Protein AF-A0A955FQ54-F1 (afdb_monomer)

Solvent-accessible surface area (backbone atoms only — not comparable to full-atom values): 4253 Å² total; per-residue (Å²): 108,74,69,56,58,48,62,73,40,44,66,61,54,53,72,72,44,54,67,72,58,48,51,53,50,48,53,61,56,49,74,44,46,44,77,51,97,91,39,81,44,73,64,67,54,85,68,59,36,59,56,52,53,52,52,50,51,54,54,55,56,65,72,55,77,74,83,86,130

Mean predicted aligned error: 12.44 Å

Structure (mmCIF, N/CA/C/O backbone):
data_AF-A0A955FQ54-F1
#
_entry.id   AF-A0A955FQ54-F1
#
loop_
_atom_site.group_PDB
_atom_site.id
_atom_site.type_symbol
_atom_site.label_atom_id
_atom_site.label_alt_id
_atom_site.label_comp_id
_atom_site.label_asym_id
_atom_site.label_entity_id
_atom_site.label_seq_id
_atom_site.pdbx_PDB_ins_code
_atom_site.Cartn_x
_atom_site.Cartn_y
_atom_site.Cartn_z
_atom_site.occupancy
_atom_site.B_iso_or_equiv
_atom_site.auth_seq_id
_atom_site.auth_comp_id
_atom_site.auth_asym_id
_atom_site.auth_atom_id
_atom_site.pdbx_PDB_model_num
ATOM 1 N N . SER A 1 1 ? 13.711 -7.764 -14.717 1.00 77.75 1 SER A N 1
ATOM 2 C CA . SER A 1 1 ? 12.907 -6.646 -15.260 1.00 77.75 1 SER A CA 1
ATOM 3 C C . SER A 1 1 ? 12.945 -5.492 -14.266 1.00 77.75 1 SER A C 1
ATOM 5 O O . SER A 1 1 ? 12.942 -5.753 -13.071 1.00 77.75 1 SER A O 1
ATOM 7 N N . TYR A 1 2 ? 13.000 -4.239 -14.733 1.00 78.44 2 TYR A N 1
ATOM 8 C CA . TYR A 1 2 ? 13.169 -3.041 -13.883 1.00 78.44 2 TYR A CA 1
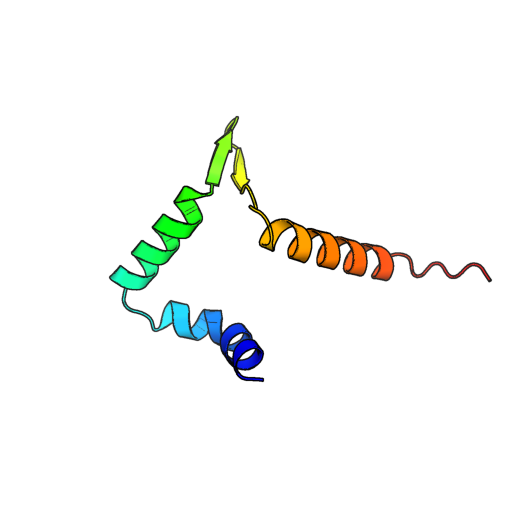ATOM 9 C C . TYR A 1 2 ? 12.149 -2.949 -12.733 1.00 78.44 2 TYR A C 1
ATOM 11 O O . TYR A 1 2 ? 12.508 -2.655 -11.600 1.00 78.44 2 TYR A O 1
ATOM 19 N N . LEU A 1 3 ? 10.887 -3.299 -13.001 1.00 78.25 3 LEU A N 1
ATOM 20 C CA . LEU A 1 3 ? 9.823 -3.292 -11.994 1.00 78.25 3 LEU A CA 1
ATOM 21 C C . LEU A 1 3 ? 10.055 -4.299 -10.853 1.00 78.25 3 LEU A C 1
ATOM 23 O O . LEU A 1 3 ? 9.744 -4.001 -9.706 1.00 78.25 3 LEU A O 1
ATOM 27 N N . LEU A 1 4 ? 10.605 -5.480 -11.157 1.00 77.81 4 LEU A N 1
ATOM 28 C CA . LEU A 1 4 ? 10.907 -6.499 -10.147 1.00 77.81 4 LEU A CA 1
ATOM 29 C C . LEU A 1 4 ? 12.061 -6.050 -9.245 1.00 77.81 4 LEU A C 1
ATOM 31 O O . LEU A 1 4 ? 11.979 -6.204 -8.034 1.00 77.81 4 LEU A O 1
ATOM 35 N N . ASP A 1 5 ? 13.092 -5.449 -9.834 1.00 83.31 5 ASP A N 1
ATOM 36 C CA . ASP A 1 5 ? 14.243 -4.893 -9.115 1.00 83.31 5 ASP A CA 1
ATOM 37 C C . ASP A 1 5 ? 13.847 -3.691 -8.232 1.00 83.31 5 ASP A C 1
ATOM 39 O O . ASP A 1 5 ? 14.342 -3.517 -7.118 1.00 83.31 5 ASP A O 1
ATOM 43 N N . LEU A 1 6 ? 12.888 -2.879 -8.689 1.00 82.75 6 LEU A N 1
ATOM 44 C CA . LEU A 1 6 ? 12.286 -1.821 -7.876 1.00 82.75 6 LEU A CA 1
ATOM 45 C C . LEU A 1 6 ? 11.460 -2.399 -6.716 1.00 82.75 6 LEU A C 1
ATOM 47 O O . LEU A 1 6 ? 11.582 -1.935 -5.587 1.00 82.75 6 LEU A O 1
ATOM 51 N N . ALA A 1 7 ? 10.654 -3.433 -6.977 1.00 79.75 7 ALA A N 1
ATOM 52 C CA . ALA A 1 7 ? 9.851 -4.095 -5.951 1.00 79.75 7 ALA A CA 1
ATOM 53 C C . ALA A 1 7 ? 10.720 -4.776 -4.881 1.00 79.75 7 ALA A C 1
ATOM 55 O O . ALA A 1 7 ? 10.396 -4.713 -3.699 1.00 79.75 7 ALA A O 1
ATOM 56 N N . GLN A 1 8 ? 11.837 -5.388 -5.283 1.00 84.81 8 GLN A N 1
ATOM 57 C CA . GLN A 1 8 ? 12.787 -6.029 -4.370 1.00 84.81 8 GLN A CA 1
ATOM 58 C C . GLN A 1 8 ? 13.504 -5.025 -3.461 1.00 84.81 8 GLN A C 1
ATOM 60 O O . GLN A 1 8 ? 13.785 -5.347 -2.312 1.00 84.81 8 GLN A O 1
ATOM 65 N N . ARG A 1 9 ? 13.762 -3.804 -3.943 1.00 90.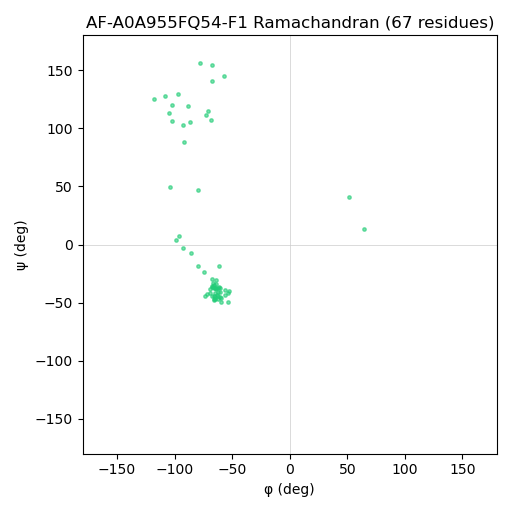62 9 ARG A N 1
ATOM 66 C CA . ARG A 1 9 ? 14.425 -2.738 -3.170 1.00 90.62 9 ARG A CA 1
ATOM 67 C C . ARG A 1 9 ? 13.459 -1.753 -2.515 1.00 90.62 9 ARG A C 1
ATOM 69 O O . ARG A 1 9 ? 13.905 -0.756 -1.958 1.00 90.62 9 ARG A O 1
ATOM 76 N N . ALA A 1 10 ? 12.151 -2.003 -2.565 1.00 84.88 10 ALA A N 1
ATOM 77 C CA . ALA A 1 10 ? 11.141 -1.061 -2.087 1.00 84.88 10 ALA A CA 1
ATOM 78 C C . ALA A 1 10 ? 11.343 -0.659 -0.614 1.00 84.88 10 ALA A C 1
ATOM 80 O O . ALA A 1 10 ? 11.196 0.511 -0.275 1.00 84.88 10 ALA A O 1
ATOM 81 N N . GLU A 1 11 ? 11.729 -1.607 0.244 1.00 84.88 11 GLU A N 1
ATOM 82 C CA . GLU A 1 11 ? 12.011 -1.351 1.662 1.00 84.88 11 GLU A CA 1
ATOM 83 C C . GLU A 1 11 ? 13.231 -0.441 1.856 1.00 84.88 11 GLU A C 1
ATOM 85 O O . GLU A 1 11 ? 13.159 0.556 2.574 1.00 84.88 11 GLU A O 1
ATOM 90 N N . GLN A 1 12 ? 14.334 -0.746 1.167 1.00 90.12 12 GLN A N 1
ATOM 91 C CA . GLN A 1 12 ? 15.549 0.066 1.201 1.00 90.12 12 GLN A CA 1
ATOM 92 C C . GLN A 1 12 ? 15.266 1.492 0.710 1.00 90.12 12 GLN A C 1
ATOM 94 O O . GLN A 1 12 ? 15.574 2.458 1.404 1.00 90.12 12 GLN A O 1
ATOM 99 N N . LEU A 1 13 ? 14.610 1.621 -0.446 1.00 86.56 13 LEU A N 1
ATOM 100 C CA . LEU A 1 13 ? 14.254 2.910 -1.041 1.00 86.56 13 LEU A CA 1
ATOM 101 C C . LEU A 1 13 ? 13.325 3.725 -0.137 1.00 86.56 13 LEU A C 1
ATOM 103 O O . LEU A 1 13 ? 13.455 4.944 -0.062 1.00 86.56 13 LEU A O 1
ATOM 107 N N . PHE A 1 14 ? 12.405 3.071 0.574 1.00 87.06 14 PHE A N 1
ATOM 108 C CA . PHE A 1 14 ? 11.548 3.745 1.543 1.00 87.06 14 PHE A CA 1
ATOM 109 C C . PHE A 1 14 ? 12.357 4.289 2.727 1.00 87.06 14 PHE A C 1
ATOM 111 O O . PHE A 1 14 ? 12.197 5.456 3.085 1.00 87.06 14 PHE A O 1
ATOM 118 N N . ASN A 1 15 ? 13.258 3.489 3.298 1.00 87.19 15 ASN A N 1
ATOM 119 C CA . ASN A 1 15 ? 14.066 3.885 4.455 1.00 87.19 15 ASN A CA 1
ATOM 120 C C . ASN A 1 15 ? 15.082 4.990 4.130 1.00 87.19 15 ASN A C 1
ATOM 122 O O . ASN A 1 15 ? 15.323 5.864 4.964 1.00 87.19 15 ASN A O 1
ATOM 126 N N . GLU A 1 16 ? 15.645 4.969 2.922 1.00 91.8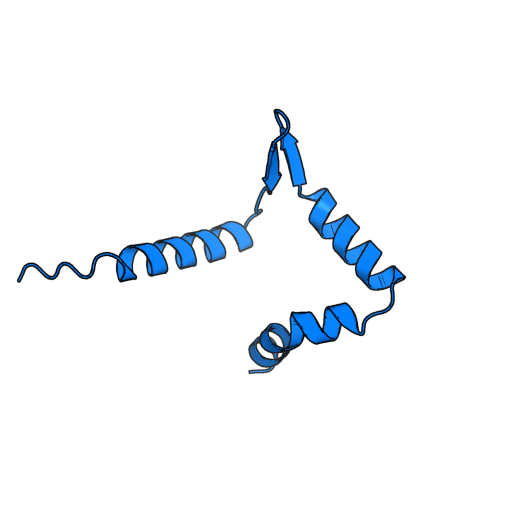1 16 GLU A N 1
ATOM 127 C CA . GLU A 1 16 ? 16.597 5.972 2.434 1.00 91.81 16 GLU A CA 1
ATOM 128 C C . GLU A 1 16 ? 15.916 7.260 1.945 1.00 91.81 16 GLU A C 1
ATOM 130 O O . GLU A 1 16 ? 16.566 8.299 1.853 1.00 91.81 16 GLU A O 1
ATOM 135 N N . SER A 1 17 ? 14.614 7.224 1.644 1.00 87.75 17 SER A N 1
ATOM 136 C CA . SER A 1 17 ? 13.890 8.400 1.152 1.00 87.75 17 SER A CA 1
ATOM 137 C C . SER A 1 17 ? 13.746 9.500 2.205 1.00 87.75 17 SER A C 1
ATOM 139 O O . SER A 1 17 ? 13.728 9.242 3.412 1.00 87.75 17 SER A O 1
ATOM 141 N N . ASP A 1 18 ? 13.590 10.744 1.755 1.00 92.25 18 ASP A N 1
ATOM 142 C CA . ASP A 1 18 ? 13.360 11.880 2.647 1.00 92.25 18 ASP A CA 1
ATOM 143 C C . ASP A 1 18 ? 12.118 11.678 3.522 1.00 92.25 18 ASP A C 1
ATOM 145 O O . ASP A 1 18 ? 11.090 11.161 3.077 1.00 92.25 18 ASP A O 1
ATOM 149 N N . GLU A 1 19 ? 12.177 12.165 4.760 1.00 90.75 19 GLU A N 1
ATOM 150 C CA . GLU A 1 19 ? 11.070 12.086 5.721 1.00 90.75 19 GLU A CA 1
ATOM 151 C C . GLU A 1 19 ? 9.763 12.656 5.147 1.00 90.75 19 GLU A C 1
ATOM 153 O O . GLU A 1 19 ? 8.705 12.039 5.258 1.00 90.75 19 GLU A O 1
ATOM 158 N N . ARG A 1 20 ? 9.845 13.784 4.428 1.00 89.38 20 ARG A N 1
ATOM 159 C CA . ARG A 1 20 ? 8.696 14.397 3.740 1.00 89.38 20 ARG A CA 1
ATOM 160 C C . ARG A 1 20 ? 8.078 13.472 2.692 1.00 89.38 20 ARG A C 1
ATOM 162 O O . ARG A 1 20 ? 6.862 13.461 2.517 1.00 89.38 20 ARG A O 1
ATOM 169 N N . LEU A 1 21 ? 8.910 12.711 1.982 1.00 87.44 21 LEU A N 1
ATOM 170 C CA . LEU A 1 21 ? 8.456 11.778 0.955 1.00 87.44 21 LEU A CA 1
ATOM 171 C C . LEU A 1 21 ? 7.772 10.566 1.598 1.00 87.44 21 LEU A C 1
ATOM 173 O O . LEU A 1 21 ? 6.693 10.170 1.154 1.00 87.44 21 LEU A O 1
ATOM 177 N N . ARG A 1 22 ? 8.349 10.032 2.684 1.00 85.94 22 ARG A N 1
ATOM 178 C CA . ARG A 1 22 ? 7.738 8.958 3.483 1.00 85.94 22 ARG A CA 1
ATOM 179 C C . ARG A 1 22 ? 6.397 9.383 4.057 1.00 85.94 22 ARG A C 1
ATOM 181 O O . ARG A 1 22 ? 5.429 8.640 3.933 1.00 85.94 22 ARG A O 1
ATOM 188 N N . GLN A 1 23 ? 6.320 10.584 4.627 1.00 85.56 23 GLN A N 1
ATOM 189 C CA . GLN A 1 23 ? 5.081 11.123 5.175 1.00 85.56 23 GLN A CA 1
ATOM 190 C C . GLN A 1 23 ? 4.005 11.259 4.093 1.00 85.56 23 GLN A C 1
ATOM 192 O O . GLN A 1 23 ? 2.888 10.795 4.290 1.00 85.56 23 GLN A O 1
ATOM 197 N N . LYS A 1 24 ? 4.349 11.792 2.917 1.00 85.50 24 LYS A N 1
ATOM 198 C CA . LYS A 1 24 ? 3.413 11.894 1.789 1.00 85.50 24 LYS A CA 1
ATOM 199 C C . LYS A 1 24 ? 2.932 10.524 1.296 1.00 85.50 24 LYS A C 1
ATOM 201 O O . LYS A 1 24 ? 1.766 10.374 0.936 1.00 85.50 24 LYS A O 1
ATOM 206 N N . LEU A 1 25 ? 3.811 9.518 1.284 1.00 81.81 25 LEU A N 1
ATOM 207 C CA . LEU A 1 25 ? 3.440 8.142 0.944 1.00 81.81 25 LEU A CA 1
ATOM 208 C C . LEU A 1 25 ? 2.482 7.555 1.989 1.00 81.81 25 LEU A C 1
ATOM 210 O O . LEU A 1 25 ? 1.485 6.938 1.624 1.00 81.81 25 LEU A O 1
ATOM 214 N N . LEU A 1 26 ? 2.761 7.771 3.276 1.00 80.31 26 LEU A N 1
ATOM 215 C CA . LEU A 1 26 ? 1.891 7.340 4.368 1.00 80.31 26 LEU A CA 1
ATOM 216 C C . LEU A 1 26 ? 0.526 8.022 4.284 1.00 80.31 26 LEU A C 1
ATOM 218 O O . LEU A 1 26 ? -0.478 7.326 4.334 1.00 80.31 26 LEU A O 1
ATOM 222 N N . GLU A 1 27 ? 0.469 9.336 4.076 1.00 78.12 27 GLU A N 1
ATOM 223 C CA . GLU A 1 27 ? -0.782 10.080 3.875 1.00 78.12 27 GLU A CA 1
ATOM 224 C C . GLU A 1 27 ? -1.595 9.512 2.705 1.00 78.12 27 GLU A C 1
ATOM 226 O O . GLU A 1 27 ? -2.797 9.295 2.841 1.00 78.12 27 GLU A O 1
ATOM 231 N N . TYR A 1 28 ? -0.940 9.188 1.587 1.00 79.62 28 TYR A N 1
ATOM 232 C CA . TYR A 1 28 ? -1.585 8.575 0.425 1.00 79.62 28 TYR A CA 1
ATOM 233 C C . TYR A 1 28 ? -2.092 7.143 0.681 1.00 79.62 28 TYR A C 1
ATOM 235 O O . TYR A 1 28 ? -3.129 6.734 0.162 1.00 79.62 28 TYR A O 1
ATOM 243 N N . VAL A 1 29 ? -1.376 6.339 1.471 1.00 72.44 29 VAL A N 1
ATOM 244 C CA . VAL A 1 29 ? -1.831 4.985 1.835 1.00 72.44 29 VAL A CA 1
ATOM 245 C C . VAL A 1 29 ? -2.973 5.057 2.850 1.00 72.44 29 VAL A C 1
ATOM 247 O O . VAL A 1 29 ? -3.977 4.361 2.695 1.00 72.44 29 VAL A O 1
ATOM 250 N N . LEU A 1 30 ? -2.836 5.921 3.858 1.00 69.56 30 LEU A N 1
ATOM 251 C CA . LEU A 1 30 ? -3.813 6.145 4.921 1.00 69.56 30 LEU A CA 1
ATOM 252 C C . LEU A 1 30 ? -5.101 6.788 4.403 1.00 69.56 30 LEU A C 1
ATOM 254 O O . LEU A 1 30 ? -6.161 6.480 4.935 1.00 69.56 30 LEU A O 1
ATOM 258 N N . SER A 1 31 ? -5.055 7.601 3.340 1.00 71.06 31 SER A N 1
ATOM 259 C CA . SER A 1 31 ? -6.2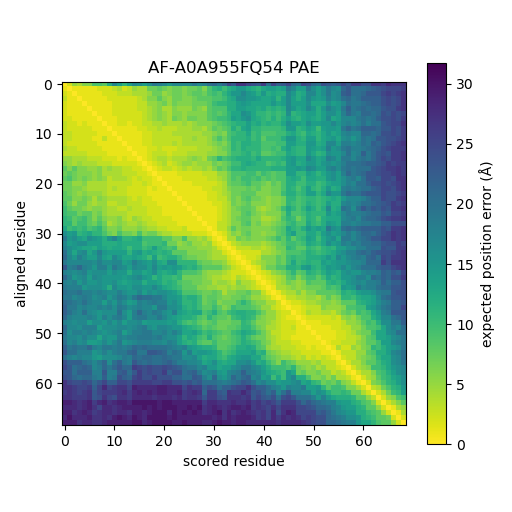68 8.157 2.722 1.00 71.06 31 SER A CA 1
ATOM 260 C C . SER A 1 31 ? -7.208 7.080 2.171 1.00 71.06 31 SER A C 1
ATOM 262 O O . SER A 1 31 ? -8.383 7.350 1.954 1.00 71.06 31 SER A O 1
ATOM 264 N N . ASN A 1 32 ? -6.700 5.863 1.951 1.00 66.69 32 ASN A N 1
ATOM 265 C CA . ASN A 1 32 ? -7.474 4.706 1.499 1.00 66.69 32 ASN A CA 1
ATOM 266 C C . ASN A 1 32 ? -7.875 3.762 2.654 1.00 66.69 32 ASN A C 1
ATOM 268 O O . ASN A 1 32 ? -8.436 2.689 2.411 1.00 66.69 32 ASN A O 1
ATOM 272 N N . ILE A 1 33 ? -7.558 4.121 3.906 1.00 72.19 33 ILE A N 1
ATOM 273 C CA . ILE A 1 33 ? -7.900 3.344 5.099 1.00 72.19 33 ILE A CA 1
ATOM 274 C C . ILE A 1 33 ? -9.105 3.980 5.794 1.00 72.19 33 ILE A C 1
ATOM 276 O O . ILE A 1 33 ? -9.052 5.109 6.271 1.00 72.19 33 ILE A O 1
ATOM 280 N N . GLU A 1 34 ? -10.185 3.214 5.912 1.00 72.69 34 GLU A N 1
ATOM 281 C CA . GLU A 1 34 ? -11.359 3.591 6.694 1.00 72.69 34 GLU A CA 1
ATOM 282 C C . GLU A 1 34 ? -11.293 2.958 8.087 1.00 72.69 34 GLU A C 1
ATOM 284 O O . GLU A 1 34 ? -11.122 1.746 8.227 1.00 72.69 34 GLU A O 1
ATOM 289 N N . LEU A 1 35 ? -11.478 3.751 9.143 1.00 67.31 35 LEU A N 1
ATOM 290 C CA . LEU A 1 35 ? -11.658 3.225 10.495 1.00 67.31 35 LEU A CA 1
ATOM 291 C C . LEU A 1 35 ? -13.145 2.919 10.722 1.00 67.31 35 LEU A C 1
ATOM 293 O O . LEU A 1 35 ? -13.943 3.830 10.927 1.00 67.31 35 LEU A O 1
ATOM 297 N N . LYS A 1 36 ? -13.519 1.636 10.710 1.00 74.19 36 LYS A N 1
ATOM 298 C CA . LYS A 1 36 ? -14.885 1.165 11.001 1.00 74.19 36 LYS A CA 1
ATOM 299 C C . LYS A 1 36 ? -14.864 0.272 12.232 1.00 74.19 36 LYS A C 1
ATOM 301 O O . LYS A 1 36 ? -14.083 -0.671 12.290 1.00 74.19 36 LYS A O 1
ATOM 306 N N . ASP A 1 37 ? -15.674 0.589 13.240 1.00 79.44 37 ASP A N 1
ATOM 307 C CA . ASP A 1 37 ? -15.805 -0.208 14.472 1.00 79.44 37 ASP A CA 1
ATOM 308 C C . ASP A 1 37 ? -14.465 -0.528 15.163 1.00 79.44 37 ASP A C 1
ATOM 310 O O . ASP A 1 37 ? -14.231 -1.641 15.635 1.00 79.44 37 ASP A O 1
ATOM 314 N N . LYS A 1 38 ? -13.554 0.458 15.205 1.00 78.69 38 LYS A N 1
ATOM 315 C CA . LYS A 1 38 ? -12.176 0.327 15.727 1.00 78.69 38 LYS A CA 1
ATOM 316 C C . LYS A 1 38 ? -11.279 -0.637 14.933 1.00 78.69 38 LYS A C 1
ATOM 318 O O . LYS A 1 38 ? -10.194 -0.980 15.396 1.00 78.69 38 LYS A O 1
ATOM 323 N N . LYS A 1 39 ? -11.695 -1.051 13.735 1.00 74.75 39 LYS A N 1
ATOM 324 C CA . LYS A 1 39 ? -10.890 -1.820 12.784 1.00 74.75 39 LYS A CA 1
ATOM 325 C C . LYS A 1 39 ? -10.493 -0.941 11.603 1.00 74.75 39 LYS A C 1
ATOM 327 O O . LYS A 1 39 ? -11.338 -0.320 10.960 1.00 74.75 39 LYS A O 1
ATOM 332 N N . LEU A 1 40 ? -9.197 -0.913 11.310 1.00 70.44 40 LEU A N 1
ATOM 333 C CA . LEU A 1 40 ? -8.674 -0.300 10.092 1.00 70.44 40 LEU A CA 1
ATOM 334 C C . LEU A 1 40 ? -9.021 -1.214 8.913 1.00 70.44 40 LEU A C 1
ATOM 336 O O . LEU A 1 40 ? -8.531 -2.338 8.816 1.00 70.44 40 LEU A O 1
ATOM 340 N N . SER A 1 41 ? -9.910 -0.737 8.050 1.00 70.56 41 SER A N 1
ATOM 341 C CA . SER A 1 41 ? -10.371 -1.418 6.847 1.00 70.56 41 SER A CA 1
ATOM 342 C C . SER A 1 41 ? -9.713 -0.761 5.642 1.00 70.56 41 SER A C 1
ATOM 344 O O . SER A 1 41 ? -9.962 0.403 5.346 1.00 70.56 41 SER A O 1
ATOM 346 N N . TYR A 1 42 ? -8.845 -1.498 4.955 1.00 70.75 42 TYR A N 1
ATOM 347 C CA . TYR A 1 42 ? -8.214 -1.021 3.729 1.00 70.75 42 TYR A CA 1
ATOM 348 C C . TYR A 1 42 ? -9.088 -1.381 2.528 1.00 70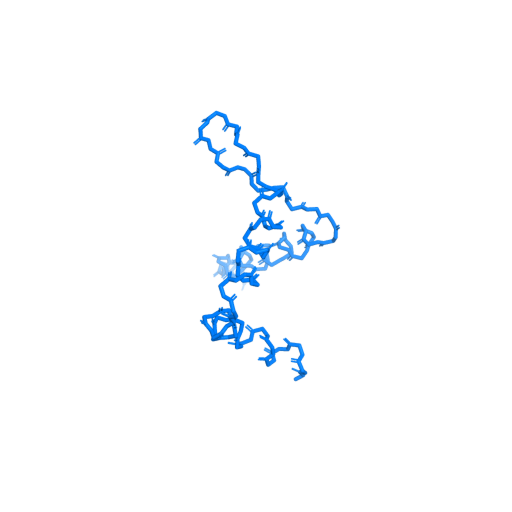.75 42 TYR A C 1
ATOM 350 O O . TYR A 1 42 ? -9.334 -2.565 2.274 1.00 70.75 42 TYR A O 1
ATOM 358 N N . ILE A 1 43 ? -9.558 -0.373 1.791 1.00 69.00 43 ILE A N 1
ATOM 359 C CA . ILE A 1 43 ? -10.339 -0.591 0.573 1.00 69.00 43 ILE A CA 1
ATOM 360 C C . ILE A 1 43 ? -9.373 -0.600 -0.610 1.00 69.00 43 ILE A C 1
ATOM 362 O O . ILE A 1 43 ? -8.893 0.433 -1.070 1.00 69.00 43 ILE A O 1
ATOM 366 N N . LEU A 1 44 ? -9.075 -1.801 -1.106 1.00 65.88 44 LEU A N 1
ATOM 367 C CA . LEU A 1 44 ? -8.368 -1.974 -2.371 1.00 65.88 44 LEU A CA 1
ATOM 368 C C . LEU A 1 44 ? -9.299 -1.580 -3.519 1.00 65.88 44 LEU A C 1
ATOM 370 O O . LEU A 1 44 ? -10.291 -2.266 -3.772 1.00 65.88 44 LEU A O 1
ATOM 374 N N . ASN A 1 45 ? -8.944 -0.518 -4.236 1.00 68.75 45 ASN A N 1
ATOM 375 C CA . ASN A 1 45 ? -9.603 -0.154 -5.486 1.00 68.75 45 ASN A CA 1
ATOM 376 C C . ASN A 1 45 ? -9.122 -1.047 -6.642 1.00 68.75 45 ASN A C 1
ATOM 378 O O . ASN A 1 45 ? -8.019 -1.610 -6.614 1.00 68.75 45 ASN A O 1
ATOM 382 N N . ASP A 1 46 ? -9.946 -1.177 -7.680 1.00 59.97 46 ASP A N 1
ATOM 383 C CA . ASP A 1 46 ? -9.520 -1.809 -8.927 1.00 59.97 46 ASP A CA 1
ATOM 384 C C . ASP A 1 46 ? -8.471 -0.934 -9.639 1.00 59.97 46 ASP A C 1
ATOM 386 O O . ASP A 1 46 ? -8.578 0.293 -9.613 1.00 59.97 46 ASP A O 1
ATOM 390 N N . PRO A 1 47 ? -7.425 -1.529 -10.248 1.00 60.66 47 PRO A N 1
ATOM 391 C CA . PRO A 1 47 ? -7.222 -2.964 -10.501 1.00 60.66 47 PRO A CA 1
ATOM 392 C C . PRO A 1 47 ? -6.434 -3.720 -9.409 1.00 60.66 47 PRO A C 1
ATOM 394 O O . PRO A 1 47 ? -6.251 -4.936 -9.506 1.00 60.66 47 PRO A O 1
ATOM 397 N N . PHE A 1 48 ? -5.950 -3.043 -8.363 1.00 67.44 48 PHE A N 1
ATOM 398 C CA . PHE A 1 48 ? -5.100 -3.651 -7.326 1.00 67.44 48 PHE A CA 1
ATOM 399 C C . PHE A 1 48 ? -5.825 -4.744 -6.537 1.00 67.44 48 PHE A C 1
ATOM 401 O O . PHE A 1 48 ? -5.227 -5.766 -6.191 1.00 67.44 48 PHE A O 1
ATOM 408 N N . ARG A 1 49 ? -7.135 -4.571 -6.327 1.00 71.69 49 ARG A N 1
ATOM 409 C CA . ARG A 1 49 ? -8.015 -5.597 -5.755 1.00 71.69 49 ARG A CA 1
ATOM 410 C C . ARG A 1 49 ? -7.926 -6.913 -6.523 1.00 71.69 49 ARG A C 1
ATOM 412 O O . ARG A 1 49 ? -7.698 -7.962 -5.925 1.00 71.69 49 ARG A O 1
ATOM 419 N N . THR A 1 50 ? -8.042 -6.849 -7.846 1.00 72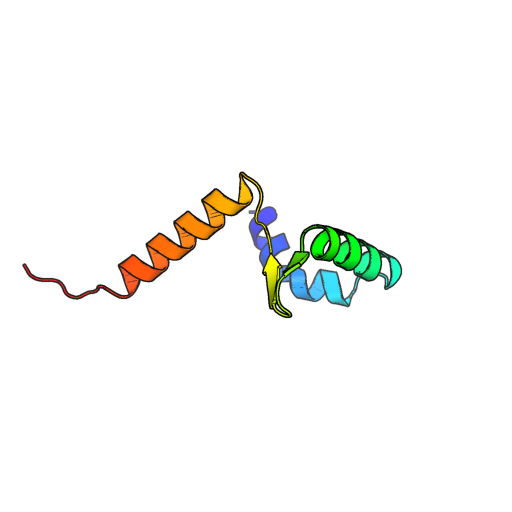.62 50 THR A N 1
ATOM 420 C CA . THR A 1 50 ? -7.998 -8.023 -8.726 1.00 72.62 50 THR A CA 1
ATOM 421 C C . THR A 1 50 ? -6.661 -8.766 -8.623 1.00 72.62 50 THR A C 1
ATOM 423 O O . THR A 1 50 ? -6.640 -9.997 -8.543 1.00 72.62 50 THR A O 1
ATOM 426 N N . VAL A 1 51 ? -5.540 -8.043 -8.542 1.00 68.69 51 VAL A N 1
ATOM 427 C CA . VAL A 1 51 ? -4.201 -8.641 -8.387 1.00 68.69 51 VAL A CA 1
ATOM 428 C C . VAL A 1 51 ? -4.059 -9.361 -7.041 1.00 68.69 51 VAL A C 1
ATOM 430 O O . VAL A 1 51 ? -3.601 -10.505 -6.994 1.00 68.69 51 VAL A O 1
ATOM 433 N N . VAL A 1 52 ? -4.480 -8.722 -5.944 1.00 71.88 52 VAL A N 1
ATOM 434 C CA . VAL A 1 52 ? -4.394 -9.303 -4.593 1.00 71.88 52 VAL A CA 1
ATOM 435 C C . VAL A 1 52 ? -5.281 -10.540 -4.467 1.00 71.88 52 VAL A C 1
ATOM 437 O O . VAL A 1 52 ? -4.826 -11.566 -3.963 1.00 71.88 52 VAL A O 1
ATOM 440 N N . GLU A 1 53 ? -6.516 -10.483 -4.960 1.00 74.44 53 GLU A N 1
ATOM 441 C CA 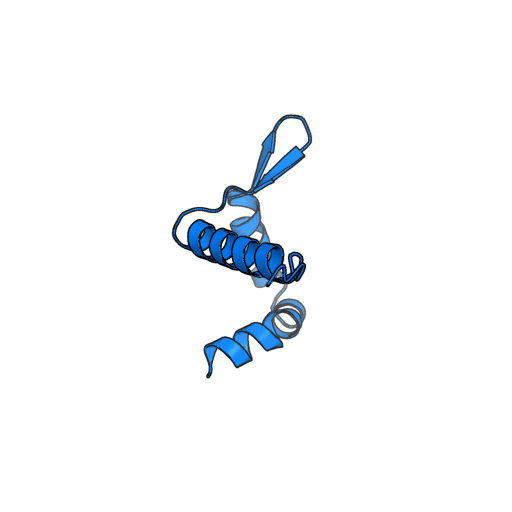. GLU A 1 53 ? -7.443 -11.618 -4.910 1.00 74.44 53 GLU A CA 1
ATOM 442 C C . GLU A 1 53 ? -6.967 -12.795 -5.771 1.00 74.44 53 GLU A C 1
ATOM 444 O O . GLU A 1 53 ? -7.058 -13.950 -5.353 1.00 74.44 53 GLU A O 1
ATOM 449 N N . THR A 1 54 ? -6.371 -12.526 -6.934 1.00 72.19 54 THR A N 1
ATOM 450 C CA . THR A 1 54 ? -5.763 -13.573 -7.772 1.00 72.19 54 THR A CA 1
ATOM 451 C C . THR A 1 54 ? -4.594 -14.250 -7.050 1.00 72.19 54 THR A C 1
ATOM 453 O O . THR A 1 54 ? -4.519 -15.478 -7.012 1.00 72.19 54 THR A O 1
ATOM 456 N N . LYS A 1 55 ? -3.724 -13.469 -6.393 1.00 70.25 55 LYS A N 1
ATOM 457 C CA . LYS A 1 55 ? -2.595 -13.996 -5.609 1.00 70.25 55 LYS A CA 1
ATOM 458 C C . LYS A 1 55 ? -3.049 -14.775 -4.365 1.00 70.25 55 LYS A C 1
ATOM 460 O O . LYS A 1 55 ? -2.450 -15.791 -4.018 1.00 70.25 55 LYS A O 1
ATOM 465 N N . LYS A 1 56 ? -4.123 -14.347 -3.695 1.00 73.75 56 LYS A N 1
ATOM 466 C CA . LYS A 1 56 ? -4.732 -15.114 -2.594 1.00 73.75 56 LYS A CA 1
ATOM 467 C C . LYS A 1 56 ? -5.263 -16.462 -3.077 1.00 73.75 56 LYS A C 1
ATOM 469 O O . LYS A 1 56 ? -5.008 -17.473 -2.430 1.00 73.75 56 LYS A O 1
ATOM 474 N N . LYS A 1 57 ? -5.946 -16.497 -4.227 1.00 68.56 57 LYS A N 1
ATOM 475 C CA . LYS A 1 57 ? -6.449 -17.744 -4.826 1.00 68.56 57 LYS A CA 1
ATOM 476 C C . LYS A 1 57 ? -5.321 -18.710 -5.188 1.00 68.56 57 LYS A C 1
ATOM 478 O O . LYS A 1 57 ? -5.447 -19.896 -4.906 1.00 68.56 57 LYS A O 1
ATOM 483 N N . SER A 1 58 ? -4.207 -18.220 -5.738 1.00 64.19 58 SER A N 1
ATOM 484 C CA . SER A 1 58 ? -3.050 -19.078 -6.028 1.00 64.19 58 SER A CA 1
ATOM 485 C C . SER A 1 58 ? -2.411 -19.652 -4.761 1.00 64.19 58 SER A 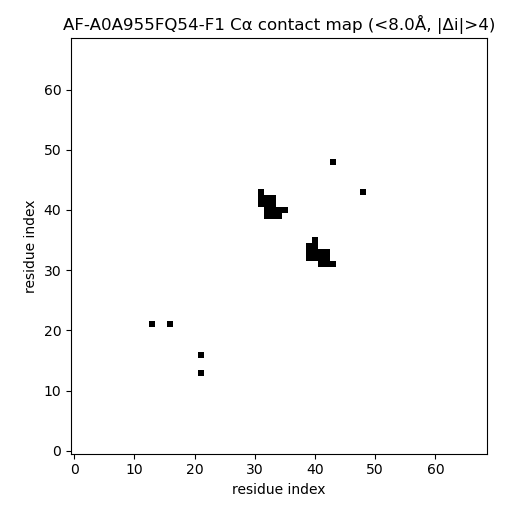C 1
ATOM 487 O O . SER A 1 58 ? -2.015 -20.811 -4.752 1.00 64.19 58 SER A O 1
ATOM 489 N N . LEU A 1 59 ? -2.343 -18.875 -3.673 1.00 59.66 59 LEU A N 1
ATOM 490 C CA . LEU A 1 59 ? -1.831 -19.349 -2.380 1.00 59.66 59 LEU A CA 1
ATOM 491 C C . LEU A 1 59 ? -2.772 -20.373 -1.724 1.00 59.66 59 LEU A C 1
ATOM 493 O O . LEU A 1 59 ? -2.306 -21.355 -1.155 1.00 59.66 59 LEU A O 1
ATOM 497 N N . ALA A 1 60 ? -4.089 -20.181 -1.838 1.00 58.84 60 ALA A N 1
ATOM 498 C CA . ALA A 1 60 ? -5.079 -21.143 -1.356 1.00 58.84 60 ALA A CA 1
ATOM 499 C C . ALA A 1 60 ? -5.012 -22.472 -2.129 1.00 58.84 60 ALA A C 1
ATOM 501 O O . ALA A 1 60 ? -5.033 -23.531 -1.509 1.00 58.84 60 ALA A O 1
ATOM 502 N N . ALA A 1 61 ? -4.848 -22.418 -3.455 1.00 57.16 61 ALA A N 1
ATOM 503 C CA . ALA A 1 61 ? -4.661 -23.603 -4.294 1.00 57.16 61 ALA A CA 1
ATOM 504 C C . ALA A 1 61 ? -3.359 -24.360 -3.971 1.00 57.16 61 ALA A C 1
ATOM 506 O O . ALA A 1 61 ? -3.306 -25.580 -4.086 1.00 57.16 61 ALA A O 1
ATOM 507 N N . HIS A 1 62 ? -2.317 -23.657 -3.516 1.00 52.97 62 HIS A N 1
ATOM 508 C CA . HIS A 1 62 ? -1.044 -24.276 -3.143 1.00 52.97 62 HIS A CA 1
ATOM 509 C C . HIS A 1 62 ? -1.102 -25.024 -1.797 1.00 52.97 62 HIS A C 1
ATOM 511 O O . HIS A 1 62 ? -0.319 -25.947 -1.575 1.00 52.97 62 HIS A O 1
ATOM 517 N N . ASN A 1 63 ? -2.042 -24.649 -0.920 1.00 52.88 63 ASN A N 1
ATOM 518 C CA . ASN A 1 63 ? -2.309 -25.320 0.357 1.00 52.88 63 ASN A CA 1
ATOM 519 C C . ASN A 1 63 ? -3.278 -26.509 0.230 1.00 52.88 63 ASN A C 1
ATOM 521 O O . ASN A 1 63 ? -3.464 -27.248 1.193 1.00 52.88 63 ASN A O 1
ATOM 525 N N . SER A 1 64 ? -3.877 -26.723 -0.943 1.00 52.34 64 SER A N 1
ATOM 526 C CA . SER A 1 64 ? -4.718 -27.883 -1.246 1.00 52.34 64 SER A CA 1
ATOM 527 C C . SER A 1 64 ? -3.976 -28.901 -2.116 1.00 52.34 64 SER A C 1
ATOM 529 O O . SER A 1 64 ? -4.506 -29.363 -3.121 1.00 52.34 64 SER A O 1
ATOM 531 N N . ASN A 1 65 ? -2.756 -29.283 -1.732 1.00 51.28 65 ASN A N 1
ATOM 532 C CA . ASN A 1 65 ? -2.075 -30.449 -2.310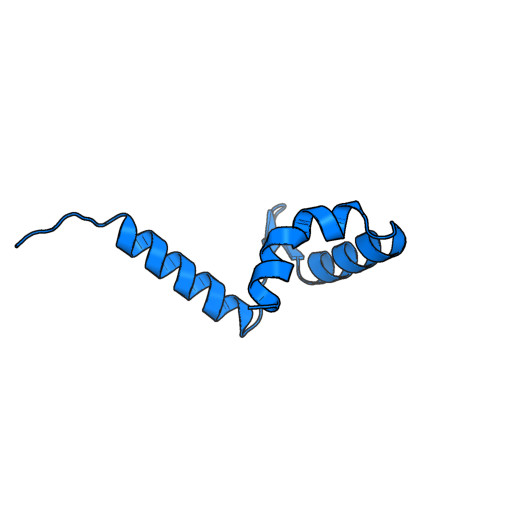 1.00 51.28 65 ASN A CA 1
ATOM 533 C C . ASN A 1 65 ? -2.578 -31.766 -1.685 1.00 51.28 65 ASN A C 1
ATOM 535 O O . ASN A 1 65 ? -1.792 -32.641 -1.333 1.00 51.28 65 ASN A O 1
ATOM 539 N N . ILE A 1 66 ? -3.899 -31.925 -1.568 1.00 53.59 66 ILE A N 1
ATOM 540 C CA . ILE A 1 66 ? -4.508 -33.255 -1.480 1.00 53.59 66 ILE A CA 1
ATOM 541 C C . ILE A 1 66 ? -4.852 -33.644 -2.916 1.00 53.59 66 ILE A C 1
ATOM 543 O O . ILE A 1 66 ? -5.922 -33.338 -3.437 1.00 53.59 66 ILE A O 1
ATOM 547 N N . TRP A 1 67 ? -3.872 -34.258 -3.573 1.00 43.16 67 TRP A N 1
ATOM 548 C CA . TRP A 1 67 ? -4.061 -35.005 -4.807 1.00 43.16 67 TRP A CA 1
ATOM 549 C C . TRP A 1 67 ? -4.878 -36.259 -4.462 1.00 43.16 67 TRP A C 1
ATOM 551 O O . TRP A 1 67 ? -4.371 -37.169 -3.811 1.00 43.16 67 TRP A O 1
ATOM 561 N N . CYS A 1 68 ? -6.150 -36.291 -4.857 1.00 47.06 68 CYS A N 1
ATOM 562 C CA . CYS A 1 68 ? -6.894 -37.538 -5.010 1.00 47.06 68 CYS A CA 1
ATOM 563 C C . CYS A 1 68 ? -6.947 -37.842 -6.507 1.00 47.06 68 CYS A C 1
ATOM 565 O O . CYS A 1 68 ? -7.660 -37.163 -7.249 1.00 47.06 68 CYS A O 1
ATOM 567 N N . GLY A 1 69 ? -6.160 -38.829 -6.923 1.00 36.59 69 GLY A N 1
ATOM 568 C CA . GLY A 1 69 ? -6.059 -39.340 -8.286 1.00 36.59 69 GLY A CA 1
ATOM 569 C C . GLY A 1 69 ? -4.987 -40.407 -8.350 1.00 36.59 69 GLY A C 1
ATOM 570 O O . GLY A 1 69 ? -3.806 -40.009 -8.397 1.00 36.59 69 GLY A O 1
#

Foldseek 3Di:
DVVVVCVVCVVVCLVPDDPVVVVVVVVVQCVQWDQDPNDTDGDDDPPRVVVVVVVVVVVVVVVPPPDDD

pLDDT: mean 73.14, std 12.47, range [36.59, 92.25]

Radius of gyration: 17.21 Å; Cα contacts (8 Å, |Δi|>4): 17; chains: 1; bounding box: 32×54×31 Å

Sequence (69 aa):
SYLLDLAQRAEQLFNESDERLRQKLLEYVLSNIELKDKKLSYILNDPFRTVVETKKKSLAAHNSNIWCG

Nearest PDB structures (foldseek):
  7feb-assembly1_E  TM=4.527E-01  e=4.739E+00  Salmonella enterica subsp. enterica serovar Typhimurium str. LT2
  6cgo-assembly1_A  TM=3.858E-01  e=8.333E+00  Burkholderia ambifaria AMMD

Secondary structure (DSSP, 8-state):
-HHHHHHHTHHHHHHHS-HHHHHHHHHHHHTTEEEETTEEEE---TTHHHHHHHHHHHHHHHT------